Protein AF-A0A433PCW9-F1 (afdb_monomer_lite)

InterPro domains:
  IPR011032 GroES-like superfamily [SSF50129] (23-139)
  IPR013154 Alcohol dehydrogenase-like, N-terminal [PF08240] (49-128)

pLDDT: mean 74.05, std 20.03, range [22.52, 95.0]

Organism: NCBI:txid994334

Secondary structure (DSSP, 8-state):
----------S---------S-EEEEEEEEETTEEEEEEEEEPP---STT-EEEEEEEE---TTHHHHHTT-STT--TT-B----EEEEEEEESSSS-TT-EEEEPSEE--SSSHHHHTT-GGG-TTT---HHHHHHHSS-PPEEPPTTSS-EE--

Sequence (156 aa):
MFSSKQLVATSTPQHPATSATETMRAIEWQGKRDMRVNEHRPKPKLTQPTDVIIQMTSSTICGSDLHLYHDEIPGVLKGDILGHEGVGIIGENIKVLKPGDRVAVSAVIACGTCEYCKQGLYSCCDTTNPSREMEDMYGECPATALPASLAILTSL

Foldseek 3Di:
DPPAPDAADADDDDDDDDDDDDAAWFWWDADQQDIDIDHGHGQDDDDDLRDFAWEFPDFDDDPVVVCVNHVVDPDRDGGFGAGQWTKTATCDHRDDDDGGDIHTGHQFHAHCPDPCNVVVNRQQHQRAAPDPVVCVVPVGRTTHGDSCNRVRYHYD

Structure (mmCIF, N/CA/C/O backbone):
data_AF-A0A433PCW9-F1
#
_entry.id   AF-A0A433PCW9-F1
#
loop_
_atom_site.group_PDB
_atom_site.id
_atom_site.type_symbol
_atom_site.label_atom_id
_atom_site.label_alt_id
_atom_site.label_comp_id
_atom_site.label_asym_id
_atom_site.label_entity_id
_atom_site.label_seq_id
_atom_site.pdbx_PDB_ins_code
_atom_site.Cartn_x
_atom_site.Cartn_y
_atom_site.Cartn_z
_atom_site.occupancy
_atom_site.B_iso_or_equiv
_atom_site.auth_seq_id
_atom_site.auth_comp_id
_atom_site.auth_asym_id
_atom_site.auth_atom_id
_atom_site.pdbx_PDB_model_num
ATOM 1 N N . MET A 1 1 ? -23.737 -14.684 4.698 1.00 27.67 1 MET A N 1
ATOM 2 C CA . MET A 1 1 ? -23.623 -13.381 4.009 1.00 27.67 1 MET A CA 1
ATOM 3 C C . MET A 1 1 ? -22.394 -12.673 4.559 1.00 27.67 1 MET A C 1
ATOM 5 O O . MET A 1 1 ? -22.467 -12.096 5.635 1.00 27.67 1 MET A O 1
ATOM 9 N N . PHE A 1 2 ? -21.242 -12.810 3.897 1.00 22.52 2 PHE A N 1
ATOM 10 C CA . PHE A 1 2 ? -20.039 -12.058 4.259 1.00 22.52 2 PHE A CA 1
ATOM 11 C C . PHE A 1 2 ? -20.216 -10.636 3.723 1.00 22.52 2 PHE A C 1
ATOM 13 O O . PHE A 1 2 ? -20.213 -10.431 2.515 1.00 22.52 2 PHE A O 1
ATOM 20 N N . SER A 1 3 ? -20.468 -9.672 4.607 1.00 25.27 3 SER A N 1
ATOM 21 C CA . SER A 1 3 ? -20.495 -8.259 4.227 1.00 25.27 3 SER A CA 1
ATOM 22 C C . SER A 1 3 ? -19.049 -7.809 4.025 1.00 25.27 3 SER A C 1
ATOM 24 O O . SER A 1 3 ? -18.328 -7.564 4.991 1.00 25.27 3 SER A O 1
ATOM 26 N N . SER A 1 4 ? -18.600 -7.783 2.771 1.00 32.00 4 SER A N 1
ATOM 27 C CA . SER A 1 4 ? -17.293 -7.267 2.369 1.00 32.00 4 SER A CA 1
ATOM 28 C C . SER A 1 4 ? -17.271 -5.753 2.572 1.00 32.00 4 SER A C 1
ATOM 30 O O . SER A 1 4 ? -17.697 -4.986 1.712 1.00 32.00 4 SER A O 1
ATOM 32 N N . LYS A 1 5 ? -16.816 -5.310 3.745 1.00 35.31 5 LYS A N 1
ATOM 33 C CA . LYS A 1 5 ? -16.531 -3.898 4.004 1.00 35.31 5 LYS A CA 1
ATOM 34 C C . LYS A 1 5 ? -15.214 -3.542 3.316 1.00 35.31 5 LYS A C 1
ATOM 36 O O . LYS A 1 5 ? -14.144 -3.753 3.877 1.00 35.31 5 LYS A O 1
ATOM 41 N N . GLN A 1 6 ? -15.303 -3.081 2.074 1.00 41.69 6 GLN A N 1
ATOM 42 C CA . GLN A 1 6 ? -14.151 -2.676 1.275 1.00 41.69 6 GLN A CA 1
ATOM 43 C C . GLN A 1 6 ? -13.737 -1.252 1.658 1.00 41.69 6 GLN A C 1
ATOM 45 O O . GLN A 1 6 ? -14.588 -0.374 1.805 1.00 41.69 6 GLN A O 1
ATOM 50 N N . LEU A 1 7 ? -12.442 -1.046 1.894 1.00 44.38 7 LEU A N 1
ATOM 51 C CA . LEU A 1 7 ? -11.906 0.243 2.315 1.00 44.38 7 LEU A CA 1
ATOM 52 C C . LEU A 1 7 ? -11.454 1.087 1.131 1.00 44.38 7 LEU A C 1
ATOM 54 O O . LEU A 1 7 ? -11.034 0.584 0.094 1.00 44.38 7 LEU A O 1
ATOM 58 N N . VAL A 1 8 ? -11.555 2.388 1.361 1.00 36.50 8 VAL A N 1
ATOM 59 C CA . VAL A 1 8 ? -11.307 3.482 0.440 1.00 36.50 8 VAL A CA 1
ATOM 60 C C . VAL A 1 8 ? -10.074 4.231 0.930 1.00 36.50 8 VAL A C 1
ATOM 62 O O . VAL A 1 8 ? -10.068 4.664 2.082 1.00 36.50 8 VAL A O 1
ATOM 65 N N . ALA A 1 9 ? -9.069 4.434 0.079 1.00 36.75 9 ALA A N 1
ATOM 66 C CA . ALA A 1 9 ? -7.977 5.364 0.366 1.00 36.75 9 ALA A CA 1
ATOM 67 C C . ALA A 1 9 ? -8.095 6.587 -0.552 1.00 36.75 9 ALA A C 1
ATOM 69 O O . ALA A 1 9 ? -8.326 6.467 -1.754 1.00 36.75 9 ALA A O 1
ATOM 70 N N . THR A 1 10 ? -7.976 7.780 0.024 1.00 29.64 10 THR A N 1
ATOM 71 C CA . THR A 1 10 ? -8.034 9.049 -0.704 1.00 29.64 10 THR A CA 1
ATOM 72 C C . THR A 1 10 ? -6.737 9.806 -0.476 1.00 29.64 10 THR A C 1
ATOM 74 O O . THR A 1 10 ? -6.450 10.189 0.657 1.00 29.64 10 THR A O 1
ATOM 77 N N . SER A 1 11 ? -6.031 10.075 -1.577 1.00 33.59 11 SER A N 1
ATOM 78 C CA . SER A 1 11 ? -4.860 10.951 -1.749 1.00 33.59 11 SER A CA 1
ATOM 79 C C . SER A 1 11 ? -3.466 10.315 -1.635 1.00 33.59 11 SER A C 1
ATOM 81 O O . SER A 1 11 ? -3.201 9.428 -0.828 1.00 33.59 11 SER A O 1
ATOM 83 N N . THR A 1 12 ? -2.587 10.803 -2.513 1.00 38.50 12 THR A N 1
ATOM 84 C CA . THR A 1 12 ? -1.176 10.451 -2.698 1.00 38.50 12 THR A CA 1
ATOM 85 C C . THR A 1 12 ? -0.334 10.918 -1.505 1.00 38.50 12 THR A C 1
ATOM 87 O O . THR A 1 12 ? -0.335 12.120 -1.233 1.00 38.50 12 THR A O 1
ATOM 90 N N . PRO A 1 13 ? 0.441 10.059 -0.817 1.00 45.78 13 PRO A N 1
ATOM 91 C CA . PRO A 1 13 ? 1.335 10.527 0.231 1.00 45.78 13 PRO A CA 1
ATOM 92 C C . PRO A 1 13 ? 2.799 10.468 -0.198 1.00 45.78 13 PRO A C 1
ATOM 94 O O . PRO A 1 13 ? 3.367 9.413 -0.467 1.00 45.78 13 PRO A O 1
ATOM 97 N N . GLN A 1 14 ? 3.437 11.633 -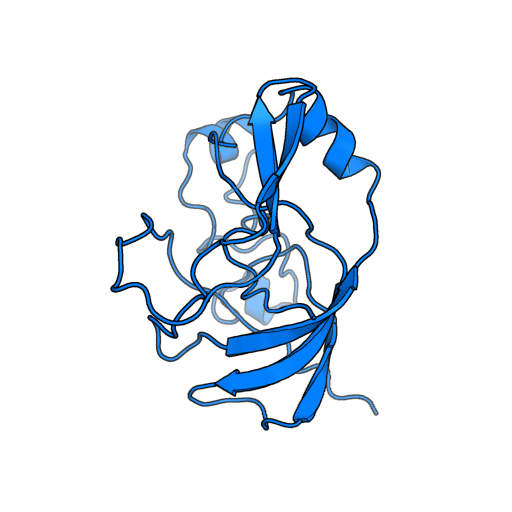0.152 1.00 35.75 14 GLN A N 1
ATOM 98 C CA . GLN A 1 14 ? 4.869 11.733 0.099 1.00 35.75 14 GLN A CA 1
ATOM 99 C C . GLN A 1 14 ? 5.136 11.218 1.518 1.00 35.75 14 GLN A C 1
ATOM 101 O O . GLN A 1 14 ? 4.517 11.700 2.463 1.00 35.75 14 GLN A O 1
ATOM 106 N N . HIS A 1 15 ? 6.037 10.244 1.669 1.00 40.53 15 HIS A N 1
ATOM 107 C CA . HIS A 1 15 ? 6.395 9.654 2.960 1.00 40.53 15 HIS A CA 1
ATOM 108 C C . HIS A 1 15 ? 7.015 10.700 3.908 1.00 40.53 15 HIS A C 1
ATOM 110 O O . HIS A 1 15 ? 8.163 11.100 3.692 1.00 40.53 15 HIS A O 1
ATOM 116 N N . PRO A 1 16 ? 6.335 11.126 4.991 1.00 37.56 16 PRO A N 1
ATOM 117 C CA . PRO A 1 16 ? 6.958 11.966 5.999 1.00 37.56 16 PRO A CA 1
ATOM 118 C C . PRO A 1 16 ? 7.832 11.078 6.889 1.00 37.56 16 PRO A C 1
ATOM 120 O O . PRO A 1 16 ? 7.355 10.125 7.514 1.00 37.56 16 PRO A O 1
ATOM 123 N N . ALA A 1 17 ? 9.125 11.390 6.969 1.00 39.44 17 ALA A N 1
ATOM 124 C CA . ALA A 1 17 ? 10.025 10.751 7.921 1.00 39.44 17 ALA A CA 1
ATOM 125 C C . ALA A 1 17 ? 9.500 10.985 9.349 1.00 39.44 17 ALA A C 1
ATOM 127 O O . ALA A 1 17 ? 9.413 12.126 9.802 1.00 39.44 17 ALA A O 1
ATOM 128 N N . THR A 1 18 ? 9.129 9.916 10.060 1.00 44.16 18 THR A N 1
ATOM 129 C CA . THR A 1 18 ? 8.612 10.013 11.435 1.00 44.16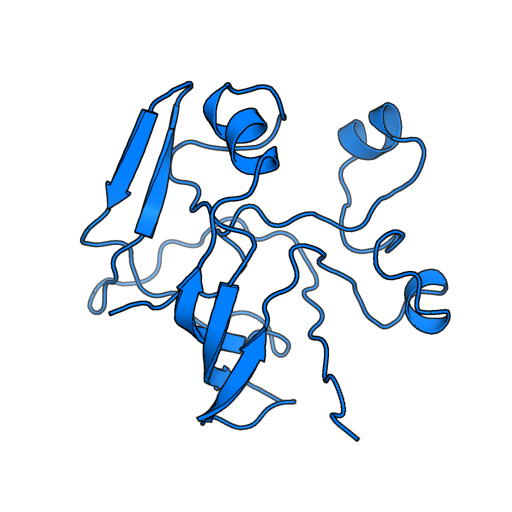 18 THR A CA 1
ATOM 130 C C . THR A 1 18 ? 9.424 9.129 12.389 1.00 44.16 18 THR A C 1
ATOM 132 O O . THR A 1 18 ? 9.873 8.050 12.017 1.00 44.16 18 THR A O 1
ATOM 135 N N . SER A 1 19 ? 9.623 9.624 13.616 1.00 43.91 19 SER A N 1
ATOM 136 C CA . SER A 1 19 ? 10.571 9.164 14.646 1.00 43.91 19 SER A CA 1
ATOM 137 C C . SER A 1 19 ? 10.595 7.650 14.933 1.00 43.91 19 SER A C 1
ATOM 139 O O . SER A 1 19 ? 9.551 7.012 15.082 1.00 43.91 19 SER A O 1
ATOM 141 N N . ALA A 1 20 ? 11.818 7.129 15.077 1.00 55.12 20 ALA A N 1
ATOM 142 C CA . ALA A 1 20 ? 12.222 5.728 14.976 1.00 55.12 20 ALA A CA 1
ATOM 143 C C . ALA A 1 20 ? 12.310 4.970 16.316 1.00 55.12 20 ALA A C 1
ATOM 145 O O . ALA A 1 20 ? 13.367 4.950 16.943 1.00 55.12 20 ALA A O 1
ATOM 146 N N . THR A 1 21 ? 11.246 4.278 16.728 1.00 62.25 21 THR A N 1
ATOM 147 C CA . THR A 1 21 ? 11.365 3.264 17.802 1.00 62.25 21 THR A CA 1
ATOM 148 C C . THR A 1 21 ? 10.728 1.916 17.481 1.00 62.25 21 THR A C 1
ATOM 150 O O . THR A 1 21 ? 11.133 0.925 18.077 1.00 62.25 21 THR A O 1
ATOM 153 N N . GLU A 1 22 ? 9.817 1.822 16.507 1.00 82.38 22 GLU A N 1
ATOM 154 C CA . GLU A 1 22 ? 9.255 0.537 16.075 1.00 82.38 22 GLU A CA 1
ATOM 155 C C . GLU A 1 22 ? 9.446 0.311 14.575 1.00 82.38 22 GLU A C 1
ATOM 157 O O . GLU A 1 22 ? 9.071 1.147 13.748 1.00 82.38 22 GLU A O 1
ATOM 162 N N . THR A 1 23 ? 10.037 -0.833 14.232 1.00 91.50 23 THR A N 1
ATOM 163 C CA . THR A 1 23 ? 10.322 -1.245 12.854 1.00 91.50 23 THR A CA 1
ATOM 164 C C . THR A 1 23 ? 9.609 -2.551 12.501 1.00 91.50 23 THR A C 1
ATOM 166 O O . THR A 1 23 ? 9.004 -3.199 13.359 1.00 91.50 23 THR A O 1
ATOM 169 N N . MET A 1 24 ? 9.635 -2.896 11.219 1.00 91.69 24 MET A N 1
ATOM 170 C CA . MET A 1 24 ? 9.090 -4.108 10.627 1.00 91.69 24 MET A CA 1
ATOM 171 C C . MET A 1 24 ? 9.924 -4.528 9.415 1.00 91.69 24 MET A C 1
ATOM 173 O O . MET A 1 24 ? 10.700 -3.736 8.873 1.00 91.69 24 MET A O 1
ATOM 177 N N . ARG A 1 25 ? 9.690 -5.752 8.943 1.00 90.50 25 ARG A N 1
ATOM 178 C CA . ARG A 1 25 ? 10.262 -6.248 7.691 1.00 90.50 25 ARG A CA 1
ATOM 179 C C . ARG A 1 25 ? 9.386 -5.868 6.503 1.00 90.50 25 ARG A C 1
ATOM 181 O O . ARG A 1 25 ? 8.162 -5.919 6.601 1.00 90.50 25 ARG A O 1
ATOM 188 N N . ALA A 1 26 ? 10.008 -5.520 5.382 1.00 91.00 26 ALA A N 1
ATOM 189 C CA . ALA A 1 26 ? 9.314 -5.208 4.133 1.00 91.00 26 ALA A CA 1
ATOM 190 C C . ALA A 1 26 ? 10.166 -5.585 2.914 1.00 91.00 26 ALA A C 1
ATOM 192 O O . ALA A 1 26 ? 11.385 -5.438 2.952 1.00 91.00 26 ALA A O 1
ATOM 193 N N . ILE A 1 27 ? 9.537 -6.044 1.828 1.00 92.88 27 ILE A N 1
ATOM 194 C CA . ILE A 1 27 ? 10.213 -6.219 0.534 1.00 92.88 27 ILE A CA 1
ATOM 195 C C . ILE A 1 27 ? 10.178 -4.884 -0.200 1.00 92.88 27 ILE A C 1
ATOM 197 O O . ILE A 1 27 ? 9.106 -4.382 -0.527 1.00 92.88 27 ILE A O 1
ATOM 201 N N . GLU A 1 28 ? 11.351 -4.331 -0.471 1.00 92.62 28 GLU A N 1
ATOM 202 C CA . GLU A 1 28 ? 11.514 -3.060 -1.160 1.00 92.62 28 GLU A CA 1
ATOM 203 C C . GLU A 1 28 ? 12.079 -3.254 -2.562 1.00 92.62 28 GLU A C 1
ATOM 205 O O . GLU A 1 28 ? 13.017 -4.031 -2.771 1.00 92.62 28 GLU A O 1
ATOM 210 N N . TRP A 1 29 ? 11.564 -2.475 -3.505 1.00 91.75 29 TRP A N 1
ATOM 211 C CA . TRP A 1 29 ? 12.160 -2.322 -4.821 1.00 91.75 29 TRP A CA 1
ATOM 212 C C . TRP A 1 29 ? 13.418 -1.452 -4.730 1.00 91.75 29 TRP A C 1
ATOM 214 O O . TRP A 1 29 ? 13.382 -0.334 -4.220 1.00 91.75 29 TRP A O 1
ATOM 224 N N . GLN A 1 30 ? 14.554 -1.953 -5.210 1.00 93.88 30 GLN A N 1
ATOM 225 C CA . GLN A 1 30 ? 15.848 -1.256 -5.172 1.00 93.88 30 GLN A CA 1
ATOM 226 C C . GLN A 1 30 ? 16.348 -0.837 -6.558 1.00 93.88 30 GLN A C 1
ATOM 228 O O . GLN A 1 30 ? 17.358 -0.136 -6.666 1.00 93.88 30 GLN A O 1
ATOM 233 N N . GLY A 1 31 ? 15.640 -1.251 -7.604 1.00 92.31 31 GLY A N 1
ATOM 234 C CA . GLY A 1 31 ? 15.987 -1.017 -8.993 1.00 92.31 31 GLY A CA 1
ATOM 235 C C . GLY A 1 31 ? 15.500 -2.159 -9.874 1.00 92.31 31 GLY A C 1
ATOM 236 O O . GLY A 1 31 ? 15.045 -3.199 -9.392 1.00 92.31 31 GLY A O 1
ATOM 237 N N . LYS A 1 32 ? 15.666 -1.991 -11.187 1.00 94.56 32 LYS A N 1
ATOM 238 C CA . LYS A 1 32 ? 15.425 -3.055 -12.159 1.00 94.56 32 LYS A CA 1
ATOM 239 C C . LYS A 1 32 ? 16.158 -4.330 -11.744 1.00 94.56 32 LYS A C 1
ATOM 241 O O . LYS A 1 32 ? 17.385 -4.361 -11.666 1.00 94.56 32 LYS A O 1
ATOM 246 N N . ARG A 1 33 ? 15.385 -5.393 -11.544 1.00 94.56 33 ARG A N 1
ATOM 247 C CA . ARG A 1 33 ? 15.820 -6.723 -11.110 1.00 94.56 33 ARG A CA 1
ATOM 248 C C . ARG A 1 33 ? 16.454 -6.797 -9.711 1.00 94.56 33 ARG A C 1
ATOM 250 O O . ARG A 1 33 ? 17.081 -7.807 -9.395 1.00 94.56 33 ARG A O 1
ATOM 257 N N . ASP A 1 34 ? 16.263 -5.787 -8.864 1.00 95.00 34 ASP A N 1
ATOM 258 C CA . ASP A 1 34 ? 16.774 -5.743 -7.488 1.00 95.00 34 ASP A CA 1
ATOM 259 C C . ASP A 1 34 ? 15.619 -5.499 -6.504 1.00 95.00 34 ASP A C 1
ATOM 261 O O . ASP A 1 34 ? 15.061 -4.406 -6.427 1.00 95.00 34 ASP A O 1
ATOM 265 N N . MET A 1 35 ? 15.251 -6.536 -5.752 1.00 92.31 35 MET A N 1
ATOM 266 C CA . MET A 1 35 ? 14.305 -6.459 -4.639 1.00 92.31 35 MET A CA 1
ATOM 267 C C . MET A 1 35 ? 14.987 -6.992 -3.387 1.00 92.31 35 MET A C 1
ATOM 269 O O . MET A 1 35 ? 15.648 -8.032 -3.435 1.00 92.31 35 MET A O 1
ATOM 273 N N . ARG A 1 36 ? 14.827 -6.302 -2.258 1.00 94.25 36 ARG A N 1
ATOM 274 C CA . ARG A 1 36 ? 15.501 -6.669 -1.006 1.00 94.25 36 ARG A CA 1
ATOM 275 C C . ARG A 1 36 ? 14.556 -6.594 0.170 1.00 94.25 36 ARG A C 1
ATOM 277 O O . ARG A 1 36 ? 13.689 -5.731 0.222 1.00 94.25 36 ARG A O 1
ATOM 284 N N . VAL A 1 37 ? 14.773 -7.470 1.143 1.00 94.25 37 VAL A N 1
ATOM 285 C CA . VAL A 1 37 ? 14.129 -7.343 2.448 1.00 94.25 37 VAL A CA 1
ATOM 286 C C . VAL A 1 37 ? 14.843 -6.237 3.222 1.00 94.25 37 VAL A C 1
ATOM 288 O O . VAL A 1 37 ? 16.044 -6.325 3.474 1.00 94.25 37 VAL A O 1
ATOM 291 N N . ASN A 1 38 ? 14.108 -5.192 3.591 1.00 92.62 38 ASN A N 1
ATOM 292 C CA . ASN A 1 38 ? 14.523 -4.245 4.612 1.00 92.62 38 ASN A CA 1
ATOM 293 C C . ASN A 1 38 ? 14.049 -4.769 5.967 1.00 92.62 38 ASN A C 1
ATOM 295 O O . ASN A 1 38 ? 12.849 -4.825 6.225 1.00 92.62 38 ASN A O 1
ATOM 299 N N . GLU A 1 39 ? 14.995 -5.144 6.825 1.00 93.00 39 GLU A N 1
ATOM 300 C CA . GLU A 1 39 ? 14.721 -5.698 8.156 1.00 93.00 39 GLU A CA 1
ATOM 301 C C . GLU A 1 39 ? 14.216 -4.649 9.167 1.00 93.00 39 GLU A C 1
ATOM 303 O O . GLU A 1 39 ? 13.716 -4.996 10.237 1.00 93.00 39 GLU A O 1
ATOM 308 N N . HIS A 1 40 ? 14.365 -3.357 8.855 1.00 92.62 40 HIS A N 1
ATOM 309 C CA . HIS A 1 40 ? 14.192 -2.253 9.802 1.00 92.62 40 HIS A CA 1
ATOM 310 C C . HIS A 1 40 ? 13.349 -1.101 9.236 1.00 92.62 40 HIS A C 1
ATOM 312 O O . HIS A 1 40 ? 13.559 0.066 9.582 1.00 92.62 40 HIS A O 1
ATOM 318 N N . ARG A 1 41 ? 12.371 -1.398 8.375 1.00 89.88 41 ARG A N 1
ATOM 319 C CA . ARG A 1 41 ? 11.451 -0.381 7.852 1.00 89.88 41 ARG A CA 1
ATOM 320 C C . ARG A 1 41 ? 10.620 0.195 9.007 1.00 89.88 41 ARG A C 1
ATOM 322 O O . ARG A 1 41 ? 10.079 -0.588 9.783 1.00 89.88 41 ARG A O 1
ATOM 329 N N . PRO A 1 42 ? 10.482 1.524 9.168 1.00 89.81 42 PRO A N 1
ATOM 330 C CA . PRO A 1 42 ? 9.618 2.079 10.205 1.00 89.81 42 PRO A CA 1
ATOM 331 C C . PRO A 1 42 ? 8.181 1.592 10.044 1.00 89.81 42 PRO A C 1
ATOM 333 O O . PRO A 1 42 ? 7.667 1.548 8.922 1.00 89.81 42 PRO A O 1
ATOM 336 N N . LYS A 1 43 ? 7.526 1.255 11.160 1.00 86.81 43 LYS A N 1
ATOM 337 C CA . LYS A 1 43 ? 6.102 0.933 11.112 1.00 86.81 43 LYS A CA 1
ATOM 338 C C . LYS A 1 43 ? 5.303 2.154 10.630 1.00 86.81 43 LYS A C 1
ATOM 340 O O . LYS A 1 43 ? 5.591 3.282 11.047 1.00 86.81 43 LYS A O 1
ATOM 345 N N . PRO A 1 44 ? 4.299 1.943 9.771 1.00 84.75 44 PRO A N 1
ATOM 346 C CA . PRO A 1 44 ? 3.408 3.003 9.327 1.00 84.75 44 PRO A CA 1
ATOM 347 C C . PRO A 1 44 ? 2.560 3.525 10.487 1.00 84.75 44 PRO A C 1
ATOM 349 O O . PRO A 1 44 ? 2.345 2.847 11.491 1.00 84.75 44 PRO A O 1
ATOM 352 N N . LYS A 1 45 ? 2.072 4.752 10.329 1.00 83.50 45 LYS A N 1
ATOM 353 C CA . LYS A 1 45 ? 1.164 5.409 11.268 1.00 83.50 45 LYS A CA 1
ATOM 354 C C . LYS A 1 45 ? -0.091 5.816 10.518 1.00 83.50 45 LYS A C 1
ATOM 356 O O . LYS A 1 45 ? -0.025 6.108 9.327 1.00 83.50 45 LYS A O 1
ATOM 361 N N . LEU A 1 46 ? -1.210 5.862 11.226 1.00 81.00 46 LEU A N 1
ATOM 362 C CA . LEU A 1 46 ? -2.450 6.404 10.685 1.00 81.00 46 LEU A CA 1
ATOM 363 C C . LEU A 1 46 ? -2.263 7.901 10.413 1.00 81.00 46 LEU A C 1
ATOM 365 O O . LEU A 1 46 ? -1.859 8.648 11.306 1.00 81.00 46 LEU A O 1
ATOM 369 N N . THR A 1 47 ? -2.538 8.331 9.184 1.00 82.00 47 THR A N 1
ATOM 370 C CA . THR A 1 47 ? -2.387 9.730 8.754 1.00 82.00 47 THR A CA 1
ATOM 371 C C . THR A 1 47 ? -3.723 10.377 8.421 1.00 82.00 47 THR A C 1
ATOM 373 O O . THR A 1 47 ? -3.919 11.560 8.696 1.00 82.00 47 THR A O 1
ATOM 376 N N . GLN A 1 48 ? -4.659 9.598 7.879 1.00 79.75 48 GLN A N 1
ATOM 377 C CA . GLN A 1 48 ? -6.001 10.023 7.516 1.00 79.75 48 GLN A CA 1
ATOM 378 C C . GLN A 1 48 ? -7.058 9.263 8.322 1.00 79.75 48 GLN A C 1
ATOM 380 O O . GLN A 1 48 ? -6.862 8.095 8.659 1.00 79.75 48 GLN A O 1
ATOM 385 N N . PRO A 1 49 ? -8.236 9.865 8.577 1.00 77.12 49 PRO A N 1
ATOM 386 C CA . PRO A 1 49 ? -9.350 9.203 9.268 1.00 77.12 49 PRO A CA 1
ATOM 387 C C . PRO A 1 49 ? -9.879 7.928 8.593 1.00 77.12 49 PRO A C 1
ATOM 389 O O . PRO A 1 49 ? -10.655 7.186 9.197 1.00 77.12 49 PRO A O 1
ATOM 392 N N . THR A 1 50 ? -9.518 7.706 7.331 1.00 77.50 50 THR A N 1
ATOM 393 C CA . THR A 1 50 ? -9.882 6.536 6.525 1.00 77.50 50 THR A CA 1
ATOM 394 C C . THR A 1 50 ? -8.836 5.425 6.566 1.00 77.50 50 THR A C 1
ATOM 396 O O . THR A 1 50 ? -9.110 4.332 6.076 1.00 77.50 50 THR A O 1
ATOM 399 N N . ASP A 1 51 ? -7.664 5.679 7.152 1.00 80.38 51 ASP A N 1
ATOM 400 C CA . ASP A 1 51 ? -6.570 4.715 7.196 1.00 80.38 51 ASP A CA 1
ATOM 401 C C . ASP A 1 51 ? -6.880 3.554 8.155 1.00 80.38 51 ASP A C 1
ATOM 403 O O . ASP A 1 51 ? -7.610 3.678 9.150 1.00 80.38 51 ASP A O 1
ATOM 407 N N . VAL A 1 52 ? -6.274 2.405 7.864 1.00 84.25 52 VAL A N 1
ATOM 408 C CA . VAL A 1 52 ? -6.284 1.213 8.714 1.00 84.25 52 VAL A CA 1
ATOM 409 C C . VAL A 1 52 ? -4.902 0.592 8.735 1.00 84.25 52 VAL A C 1
ATOM 411 O O . VAL A 1 52 ? -4.314 0.390 7.682 1.00 84.25 52 VAL A O 1
ATOM 414 N N . ILE A 1 53 ? -4.414 0.215 9.911 1.00 87.12 53 ILE A N 1
ATOM 415 C CA . ILE A 1 53 ? -3.227 -0.613 10.048 1.00 87.12 53 ILE A CA 1
ATOM 416 C C . ILE A 1 53 ? -3.606 -2.089 10.009 1.00 87.12 53 ILE A C 1
ATOM 418 O O . ILE A 1 53 ? -4.389 -2.552 10.844 1.00 87.12 53 ILE A O 1
ATOM 422 N N . ILE A 1 54 ? -3.035 -2.840 9.062 1.00 87.31 54 ILE A N 1
ATOM 423 C CA . ILE A 1 54 ? -3.280 -4.274 8.904 1.00 87.31 54 ILE A CA 1
ATOM 424 C C . ILE A 1 54 ? -2.015 -5.051 9.280 1.00 87.31 54 ILE A C 1
ATOM 426 O O . ILE A 1 54 ? -0.923 -4.836 8.756 1.00 87.31 54 ILE A O 1
ATOM 430 N N . GLN A 1 55 ? -2.172 -6.009 10.186 1.00 88.88 55 GLN A N 1
ATOM 431 C CA . GLN A 1 55 ? -1.180 -7.043 10.410 1.00 88.88 55 GLN A CA 1
ATOM 432 C C . GLN A 1 55 ? -1.329 -8.120 9.340 1.00 88.88 55 GLN A C 1
ATOM 434 O O . GLN A 1 55 ? -2.253 -8.936 9.373 1.00 88.88 55 GLN A O 1
ATOM 439 N N . MET A 1 56 ? -0.422 -8.120 8.374 1.00 87.50 56 MET A N 1
ATOM 440 C CA . MET A 1 56 ? -0.403 -9.101 7.303 1.00 87.50 56 MET A CA 1
ATOM 441 C C . MET A 1 56 ? -0.053 -10.477 7.852 1.00 87.50 56 MET A C 1
ATOM 443 O O . MET A 1 56 ? 0.936 -10.666 8.560 1.00 87.50 56 MET A O 1
ATOM 447 N N . THR A 1 57 ? -0.883 -11.448 7.491 1.00 88.31 57 THR A N 1
ATOM 448 C CA . THR A 1 57 ? -0.702 -12.859 7.859 1.00 88.31 57 THR A CA 1
ATOM 449 C C . THR A 1 57 ? -0.166 -13.673 6.691 1.00 88.31 57 THR A C 1
ATOM 451 O O . THR A 1 57 ? 0.550 -14.651 6.890 1.00 88.31 57 THR A O 1
ATOM 454 N N . SER A 1 58 ? -0.510 -13.286 5.462 1.00 87.50 58 SER A N 1
ATOM 455 C CA . SER A 1 58 ? -0.030 -13.919 4.236 1.00 87.50 58 SER A CA 1
ATOM 456 C C . SER A 1 58 ? -0.133 -12.944 3.067 1.00 87.50 58 SER A C 1
ATOM 458 O O . SER A 1 58 ? -1.032 -12.103 3.037 1.00 87.50 58 SER A O 1
ATOM 460 N N . SER A 1 59 ? 0.763 -13.101 2.098 1.00 88.94 59 SER A N 1
ATOM 461 C CA . SER A 1 59 ? 0.761 -12.394 0.816 1.00 88.94 59 SER A CA 1
ATOM 462 C C . SER A 1 59 ? 1.072 -13.397 -0.288 1.00 88.94 59 SER A C 1
ATOM 464 O O . SER A 1 59 ? 1.776 -14.381 -0.042 1.00 88.94 59 SER A O 1
ATOM 466 N N . THR A 1 60 ? 0.555 -13.158 -1.485 1.00 86.81 60 THR A N 1
ATOM 467 C CA . THR A 1 60 ? 0.913 -13.904 -2.697 1.00 86.81 60 THR A CA 1
ATOM 468 C C . THR A 1 60 ? 1.789 -13.052 -3.608 1.00 86.81 60 THR A C 1
ATOM 470 O O . THR A 1 60 ? 1.971 -11.859 -3.365 1.00 86.81 60 THR A O 1
ATOM 473 N N . ILE A 1 61 ? 2.387 -13.700 -4.609 1.00 88.00 61 ILE A N 1
ATOM 474 C CA . ILE A 1 61 ? 3.107 -13.044 -5.701 1.00 88.00 61 ILE A CA 1
ATOM 475 C C . ILE A 1 61 ? 2.211 -13.129 -6.929 1.00 88.00 61 ILE A C 1
ATOM 477 O O . ILE A 1 61 ? 1.776 -14.227 -7.292 1.00 88.00 61 ILE A O 1
ATOM 481 N N . CYS A 1 62 ? 1.982 -11.994 -7.576 1.00 87.25 62 CYS A N 1
ATOM 482 C CA . CYS A 1 62 ? 1.216 -11.916 -8.806 1.00 87.25 62 CYS A CA 1
ATOM 483 C C . CYS A 1 62 ? 2.147 -11.867 -10.022 1.00 87.25 62 CYS A C 1
ATOM 485 O O . CYS A 1 62 ? 3.289 -11.414 -9.948 1.00 87.25 62 CYS A O 1
ATOM 487 N N . GLY A 1 63 ? 1.645 -12.273 -11.190 1.00 86.88 63 GLY A N 1
ATOM 488 C CA . GLY A 1 63 ? 2.380 -12.098 -12.447 1.00 86.88 63 GLY A CA 1
ATOM 489 C C . GLY A 1 63 ? 2.701 -10.627 -12.741 1.00 86.88 63 GLY A C 1
ATOM 490 O O . GLY A 1 63 ? 3.751 -10.332 -13.304 1.00 86.88 63 GLY A O 1
ATOM 491 N N . SER A 1 64 ? 1.845 -9.702 -12.298 1.00 85.75 64 SER A N 1
ATOM 492 C CA . SER A 1 64 ? 2.038 -8.256 -12.455 1.00 85.75 64 SER A CA 1
ATOM 493 C C . SER A 1 64 ? 3.228 -7.706 -11.661 1.00 85.75 64 SER A C 1
ATOM 495 O O . SER A 1 64 ? 3.810 -6.704 -12.077 1.00 85.75 64 SER A O 1
ATOM 497 N N . ASP A 1 65 ? 3.664 -8.375 -10.587 1.00 87.62 65 ASP A N 1
ATOM 498 C CA . ASP A 1 65 ? 4.863 -7.972 -9.838 1.00 87.62 65 ASP A CA 1
ATOM 499 C C . ASP A 1 65 ? 6.126 -8.046 -10.716 1.00 87.62 65 ASP A C 1
ATOM 501 O O . ASP A 1 65 ? 7.086 -7.304 -10.495 1.00 87.62 65 ASP A O 1
ATOM 505 N N . LEU A 1 66 ? 6.126 -8.891 -11.760 1.00 91.56 66 LEU A N 1
ATOM 506 C CA . LEU A 1 66 ? 7.232 -8.981 -12.718 1.00 91.56 66 LEU A CA 1
ATOM 507 C C . LEU A 1 66 ? 7.386 -7.714 -13.562 1.00 91.56 66 LEU A C 1
ATOM 509 O O . LEU A 1 66 ? 8.511 -7.360 -13.912 1.00 91.56 66 LEU A O 1
ATOM 513 N N . HIS A 1 67 ? 6.295 -7.003 -13.852 1.00 88.69 67 HIS A N 1
ATOM 514 C CA . HIS A 1 67 ? 6.374 -5.728 -14.565 1.00 88.69 67 HIS A CA 1
ATOM 515 C C . HIS A 1 67 ? 7.086 -4.664 -13.716 1.00 88.69 67 HIS A C 1
ATOM 517 O O . HIS A 1 67 ? 7.899 -3.897 -14.231 1.00 88.69 67 HIS A O 1
ATOM 523 N N . LEU A 1 68 ? 6.872 -4.677 -12.395 1.00 87.12 68 LEU A N 1
ATOM 524 C CA . LEU A 1 68 ? 7.603 -3.824 -11.449 1.00 87.12 68 LEU A CA 1
ATOM 525 C C . LEU A 1 68 ? 9.065 -4.282 -11.322 1.00 87.12 68 LEU A C 1
ATOM 527 O O . LEU A 1 68 ? 9.988 -3.469 -11.350 1.00 87.12 68 LEU A O 1
ATOM 531 N N . TYR A 1 69 ? 9.304 -5.596 -11.251 1.00 90.12 69 TYR A N 1
ATOM 532 C CA . TYR A 1 69 ? 10.653 -6.173 -11.206 1.00 90.12 69 TYR A CA 1
ATOM 533 C C . TYR A 1 69 ? 11.510 -5.764 -12.412 1.00 90.12 69 TYR A C 1
ATOM 535 O O . TYR A 1 69 ? 12.708 -5.514 -12.274 1.00 90.12 69 TYR A O 1
ATOM 543 N N . HIS A 1 70 ? 10.914 -5.698 -13.602 1.00 92.56 70 HIS A N 1
ATOM 544 C CA . HIS A 1 70 ? 11.610 -5.371 -14.845 1.00 92.56 70 HIS A CA 1
ATOM 545 C C . HIS A 1 70 ? 11.663 -3.883 -15.187 1.00 92.56 70 HIS A C 1
ATOM 547 O O . HIS A 1 70 ? 12.330 -3.547 -16.175 1.00 92.56 70 HIS A O 1
ATOM 553 N N . ASP A 1 71 ? 11.068 -3.025 -14.351 1.00 87.75 71 ASP A N 1
ATOM 554 C CA . ASP A 1 71 ? 10.969 -1.579 -14.579 1.00 87.75 71 ASP A CA 1
ATOM 555 C C . ASP A 1 71 ? 10.185 -1.260 -15.869 1.00 87.75 71 ASP A C 1
ATOM 557 O O . ASP A 1 71 ? 10.611 -0.479 -16.715 1.00 87.75 71 ASP A O 1
ATOM 561 N N . GLU A 1 72 ? 9.067 -1.967 -16.066 1.00 85.62 72 GLU A N 1
ATOM 562 C CA . GLU A 1 72 ? 8.183 -1.836 -17.236 1.00 85.62 72 GLU A CA 1
ATOM 563 C C . GLU A 1 72 ? 6.981 -0.919 -16.965 1.00 85.62 72 GLU A C 1
ATOM 565 O O . GLU A 1 72 ? 6.349 -0.444 -17.908 1.00 85.62 72 GLU A O 1
ATOM 570 N N . ILE A 1 73 ? 6.667 -0.664 -15.690 1.00 75.81 73 ILE A N 1
ATOM 571 C CA . ILE A 1 73 ? 5.602 0.250 -15.265 1.00 75.81 73 ILE A CA 1
ATOM 572 C C . ILE A 1 73 ? 6.255 1.484 -14.630 1.00 75.81 73 ILE A C 1
ATOM 574 O O . ILE A 1 73 ? 6.991 1.337 -13.650 1.00 75.81 73 ILE A O 1
ATOM 578 N N . PRO A 1 74 ? 5.993 2.696 -15.150 1.00 73.25 74 PRO A N 1
ATOM 579 C CA . PRO A 1 74 ? 6.546 3.918 -14.584 1.00 73.25 74 PRO A CA 1
ATOM 580 C C . PRO A 1 74 ? 5.969 4.201 -13.189 1.00 73.25 74 PRO A C 1
ATOM 582 O O . PRO A 1 74 ? 4.825 3.866 -12.892 1.00 73.25 74 PRO A O 1
ATOM 585 N N . GLY A 1 75 ? 6.754 4.871 -12.343 1.00 73.75 75 GLY A N 1
ATOM 586 C CA . GLY A 1 75 ? 6.284 5.412 -11.062 1.00 73.75 75 GLY A CA 1
ATOM 587 C C . GLY A 1 75 ? 6.722 4.651 -9.809 1.00 73.75 75 GLY A C 1
ATOM 588 O O . GLY A 1 75 ? 6.499 5.162 -8.716 1.00 73.75 75 GLY A O 1
ATOM 589 N N . VAL A 1 76 ? 7.386 3.497 -9.937 1.00 80.00 76 VAL A N 1
ATOM 590 C CA . VAL A 1 76 ? 8.037 2.834 -8.792 1.00 80.00 76 VAL A CA 1
ATOM 591 C C . VAL A 1 76 ? 9.349 3.539 -8.468 1.00 80.00 76 VAL A C 1
ATOM 593 O O . VAL A 1 76 ? 10.194 3.757 -9.337 1.00 80.00 76 VAL A O 1
ATOM 596 N N . LEU A 1 77 ? 9.536 3.885 -7.200 1.00 85.94 77 LEU A N 1
ATOM 597 C CA . LEU A 1 77 ? 10.736 4.526 -6.692 1.00 85.94 77 LEU A CA 1
ATOM 598 C C . LEU A 1 77 ? 11.561 3.557 -5.848 1.00 85.94 77 LEU A C 1
ATOM 600 O O . LEU A 1 77 ? 11.068 2.610 -5.233 1.00 85.94 77 LEU A O 1
ATOM 604 N N . LYS A 1 78 ? 12.867 3.823 -5.784 1.00 89.56 78 LYS A N 1
ATOM 605 C CA . LYS A 1 78 ? 13.767 3.087 -4.899 1.00 89.56 78 LYS A CA 1
ATOM 606 C C . LYS A 1 78 ? 13.290 3.201 -3.448 1.00 89.56 78 LYS A C 1
ATOM 608 O O . LYS A 1 78 ? 13.174 4.303 -2.919 1.00 89.56 78 LYS A O 1
ATOM 613 N N . GLY A 1 79 ? 13.108 2.055 -2.799 1.00 88.44 79 GLY A N 1
ATOM 614 C CA . GLY A 1 79 ? 12.589 1.945 -1.440 1.00 88.44 79 GLY A CA 1
ATOM 615 C C . GLY A 1 79 ? 11.070 1.778 -1.368 1.00 88.44 79 GLY A C 1
ATOM 616 O O . GLY A 1 79 ? 10.545 1.654 -0.261 1.00 88.44 79 GLY A O 1
ATOM 617 N N . ASP A 1 80 ? 10.348 1.744 -2.489 1.00 89.06 80 ASP A N 1
ATOM 618 C CA . ASP A 1 80 ? 8.921 1.428 -2.466 1.00 89.06 80 ASP A CA 1
ATOM 619 C C . ASP A 1 80 ? 8.695 -0.014 -2.028 1.00 89.06 80 ASP A C 1
ATOM 621 O O . ASP A 1 80 ? 9.407 -0.932 -2.441 1.00 89.06 80 ASP A O 1
ATOM 625 N N . ILE A 1 81 ? 7.696 -0.209 -1.169 1.00 88.50 81 ILE A N 1
ATOM 626 C CA . ILE A 1 81 ? 7.304 -1.539 -0.711 1.00 88.50 81 ILE A CA 1
ATOM 627 C C . ILE A 1 81 ? 6.411 -2.173 -1.779 1.00 88.50 81 ILE A C 1
ATOM 629 O O . ILE A 1 81 ? 5.558 -1.494 -2.350 1.00 88.50 81 ILE A O 1
ATOM 633 N N . LEU A 1 82 ? 6.591 -3.468 -2.040 1.00 85.94 82 LEU A N 1
ATOM 634 C CA . LEU A 1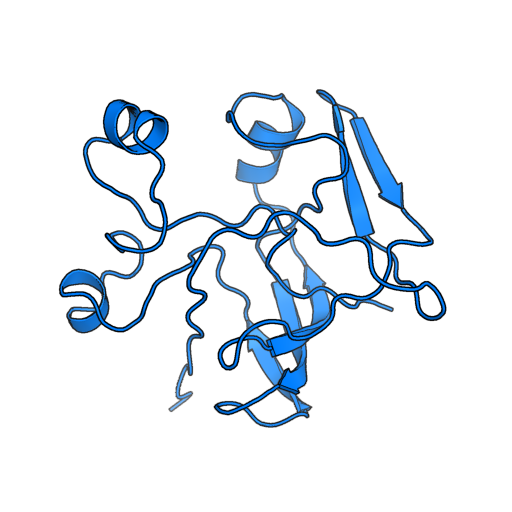 82 ? 5.822 -4.226 -3.034 1.00 85.94 82 LEU A CA 1
ATOM 635 C C . LEU A 1 82 ? 4.872 -5.254 -2.398 1.00 85.94 82 LEU A C 1
ATOM 637 O O . LEU A 1 82 ? 5.016 -5.596 -1.225 1.00 85.94 82 LEU A O 1
ATOM 641 N N . GLY A 1 83 ? 3.897 -5.727 -3.187 1.00 83.44 83 GLY A N 1
ATOM 642 C CA . GLY A 1 83 ? 2.847 -6.663 -2.764 1.00 83.44 83 GLY A CA 1
ATOM 643 C C . GLY A 1 83 ? 1.439 -6.054 -2.736 1.00 83.44 83 GLY A C 1
ATOM 644 O O . GLY A 1 83 ? 1.099 -5.252 -1.871 1.00 83.44 83 GLY A O 1
ATOM 645 N N . HIS A 1 84 ? 0.583 -6.476 -3.663 1.00 84.06 84 HIS A N 1
ATOM 646 C CA . HIS A 1 84 ? -0.791 -5.971 -3.795 1.00 84.06 84 HIS A CA 1
ATOM 647 C C . HIS A 1 84 ? -1.861 -7.056 -3.574 1.00 84.06 84 HIS A C 1
ATOM 649 O O . HIS A 1 84 ? -3.051 -6.811 -3.774 1.00 84.06 84 HIS A O 1
ATOM 655 N N . GLU A 1 85 ? -1.447 -8.246 -3.129 1.00 82.81 85 GLU A N 1
ATOM 656 C CA . GLU A 1 85 ? -2.317 -9.394 -2.878 1.00 82.81 85 GLU A CA 1
ATOM 657 C C . GLU A 1 85 ? -2.024 -10.004 -1.507 1.00 82.81 85 GLU A C 1
ATOM 659 O O . GLU A 1 85 ? -0.995 -10.649 -1.300 1.00 82.81 85 GLU A O 1
ATOM 664 N N . GLY A 1 86 ? -2.936 -9.849 -0.549 1.00 87.75 86 GLY A N 1
ATOM 665 C CA . GLY A 1 86 ? -2.715 -10.430 0.767 1.00 87.75 86 GLY A CA 1
ATOM 666 C C . GLY A 1 86 ? -3.922 -10.429 1.682 1.00 87.75 86 GLY A C 1
ATOM 667 O O . GLY A 1 86 ? -4.958 -9.820 1.415 1.00 87.75 86 GLY A O 1
ATOM 668 N N . VAL A 1 87 ? -3.765 -11.137 2.796 1.00 88.81 87 VAL A N 1
ATOM 669 C CA . VAL A 1 87 ? -4.754 -11.225 3.869 1.00 88.81 87 VAL A CA 1
ATOM 670 C C . VAL A 1 87 ? -4.116 -10.884 5.204 1.00 88.81 87 VAL A C 1
ATOM 672 O O . VAL A 1 87 ? -2.972 -11.248 5.501 1.00 88.81 87 VAL A O 1
ATOM 675 N N . GLY A 1 88 ? -4.885 -10.222 6.053 1.00 89.12 88 GLY A N 1
ATOM 676 C CA . GLY A 1 88 ? -4.399 -9.765 7.341 1.00 89.12 88 GLY A CA 1
ATOM 677 C C . GLY A 1 88 ? -5.492 -9.607 8.376 1.00 89.12 88 GLY A C 1
ATOM 678 O O . GLY A 1 88 ? -6.658 -9.934 8.148 1.00 89.12 88 GLY A O 1
ATOM 679 N N . ILE A 1 89 ? -5.070 -9.127 9.534 1.00 88.00 89 ILE A N 1
ATOM 680 C CA . ILE A 1 89 ? -5.904 -8.845 10.692 1.00 88.00 89 ILE A CA 1
ATOM 681 C C . ILE A 1 89 ? -5.780 -7.361 10.988 1.00 88.00 89 ILE A C 1
ATOM 683 O O . ILE A 1 89 ? -4.687 -6.806 10.960 1.00 88.00 89 ILE A O 1
ATOM 687 N N . ILE A 1 90 ? -6.889 -6.701 11.278 1.00 86.00 90 ILE A N 1
ATOM 688 C CA . ILE A 1 90 ? -6.863 -5.280 11.615 1.00 86.00 90 ILE A CA 1
ATOM 689 C C . ILE A 1 90 ? -6.192 -5.092 12.970 1.00 86.00 90 ILE A C 1
ATOM 691 O O . ILE A 1 90 ? -6.660 -5.637 13.970 1.00 86.00 90 ILE A O 1
ATOM 695 N N . GLY A 1 91 ? -5.115 -4.311 12.989 1.00 82.69 91 GLY A N 1
ATOM 696 C CA . GLY A 1 91 ? -4.420 -3.921 14.210 1.00 82.69 91 GLY A CA 1
ATOM 697 C C . GLY A 1 91 ? -5.013 -2.646 14.799 1.00 82.69 91 GLY A C 1
ATOM 698 O O . GLY A 1 91 ? -5.496 -2.645 15.927 1.00 82.69 91 GLY A O 1
ATOM 699 N N . GLU A 1 92 ? -5.028 -1.572 14.009 1.00 77.62 92 GLU A N 1
ATOM 700 C CA . GLU A 1 92 ? -5.454 -0.238 14.444 1.00 77.62 92 GLU A CA 1
ATOM 701 C C . GLU A 1 92 ? -6.262 0.443 13.339 1.00 77.62 92 GLU A C 1
ATOM 703 O O . GLU A 1 92 ? -5.947 0.294 12.163 1.00 77.62 92 GLU A O 1
ATOM 708 N N . ASN A 1 93 ? -7.315 1.186 13.667 1.00 73.75 93 ASN A N 1
ATOM 709 C CA . ASN A 1 93 ? -8.047 1.980 12.684 1.00 73.75 93 ASN A CA 1
ATOM 710 C C . ASN A 1 93 ? -8.829 3.119 13.338 1.00 73.75 93 ASN A C 1
ATOM 712 O O . ASN A 1 93 ? -8.969 3.168 14.558 1.00 73.75 93 ASN A O 1
ATOM 716 N N . ILE A 1 94 ? -9.371 4.018 12.510 1.00 63.12 94 ILE A N 1
ATOM 717 C CA . ILE A 1 94 ? -10.055 5.210 13.022 1.00 63.12 94 ILE A CA 1
ATOM 718 C C . ILE A 1 94 ? -11.581 5.060 13.062 1.00 63.12 94 ILE A C 1
ATOM 720 O O . ILE A 1 94 ? -12.167 5.476 14.061 1.00 63.12 94 ILE A O 1
ATOM 724 N N . LYS A 1 95 ? -12.268 4.488 12.049 1.00 61.16 95 LYS A N 1
ATOM 725 C CA . LYS A 1 95 ? -13.751 4.594 12.034 1.00 61.16 95 LYS A CA 1
ATOM 726 C C . LYS A 1 95 ? -14.648 3.482 11.464 1.00 61.16 95 LYS A C 1
ATOM 728 O O . LYS A 1 95 ? -15.859 3.642 11.592 1.00 61.16 95 LYS A O 1
ATOM 733 N N . VAL A 1 96 ? -14.179 2.379 10.867 1.00 65.12 96 VAL A N 1
ATOM 734 C CA . VAL A 1 96 ? -15.119 1.524 10.076 1.00 65.12 96 VAL A CA 1
ATOM 735 C C . VAL A 1 96 ? -15.035 0.011 10.316 1.00 65.12 96 VAL A C 1
ATOM 737 O O . VAL A 1 96 ? -16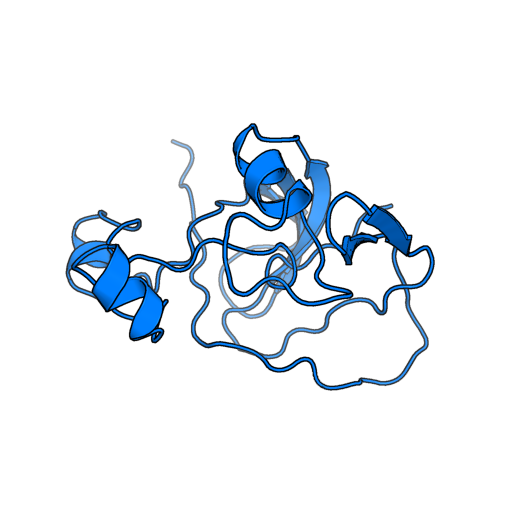.032 -0.706 10.146 1.00 65.12 96 VAL A O 1
ATOM 740 N N . LEU A 1 97 ? -13.891 -0.488 10.766 1.00 74.38 97 LEU A N 1
ATOM 741 C CA . LEU A 1 97 ? -13.664 -1.915 11.009 1.00 74.38 97 LEU A CA 1
ATOM 742 C C . LEU A 1 97 ? -13.316 -2.163 12.481 1.00 74.38 97 LEU A C 1
ATOM 744 O O . LEU A 1 97 ? -13.078 -1.209 13.217 1.00 74.38 97 LEU A O 1
ATOM 748 N N . LYS A 1 98 ? -13.323 -3.406 12.950 1.00 79.12 98 LYS A N 1
ATOM 749 C CA . LYS A 1 98 ? -12.937 -3.692 14.334 1.00 79.12 98 LYS A CA 1
ATOM 750 C C . LYS A 1 98 ? -11.519 -4.255 14.350 1.00 79.12 98 LYS A C 1
ATOM 752 O O . LYS A 1 98 ? -11.230 -5.136 13.540 1.00 79.12 98 LYS A O 1
ATOM 757 N N . PRO A 1 99 ? -10.642 -3.797 15.260 1.00 84.81 99 PRO A N 1
ATOM 758 C CA . PRO A 1 99 ? -9.421 -4.531 15.560 1.00 84.81 99 PRO A CA 1
ATOM 759 C C . PRO A 1 99 ? -9.730 -6.018 15.777 1.00 84.81 99 PRO A C 1
ATOM 761 O O . PRO A 1 99 ? -10.698 -6.361 16.460 1.00 84.81 99 PRO A O 1
ATOM 764 N N . GLY A 1 100 ? -8.945 -6.889 15.147 1.00 84.88 100 GLY A N 1
ATOM 765 C CA . GLY A 1 100 ? -9.165 -8.337 15.130 1.00 84.88 100 GLY A CA 1
ATOM 766 C C . GLY A 1 100 ? -9.972 -8.874 13.939 1.00 84.88 100 GLY A C 1
ATOM 767 O O . GLY A 1 100 ? -9.943 -10.083 13.706 1.00 84.88 100 GLY A O 1
ATOM 768 N N . ASP A 1 101 ? -10.643 -8.028 13.150 1.00 87.06 101 ASP A N 1
ATOM 769 C CA . ASP A 1 101 ? -11.324 -8.486 11.933 1.00 87.06 101 ASP A CA 1
ATOM 770 C C . ASP A 1 101 ? -10.299 -8.986 10.901 1.00 87.06 101 ASP A C 1
ATOM 772 O O . ASP A 1 101 ? -9.251 -8.370 10.688 1.00 87.06 101 ASP A O 1
ATOM 776 N N . ARG A 1 102 ? -10.621 -10.096 10.225 1.00 89.50 102 ARG A N 1
ATOM 777 C CA . ARG A 1 102 ? -9.810 -10.634 9.126 1.00 89.50 102 ARG A CA 1
ATOM 778 C C . ARG A 1 102 ? -10.243 -10.015 7.802 1.00 89.50 102 ARG A C 1
ATOM 780 O O . ARG A 1 102 ? -11.424 -10.043 7.462 1.00 89.50 102 ARG A O 1
ATOM 787 N N . VAL A 1 103 ? -9.279 -9.502 7.047 1.00 86.44 103 VAL A N 1
ATOM 788 C CA . VAL A 1 103 ? -9.510 -8.758 5.804 1.00 86.44 103 VAL A CA 1
ATOM 789 C C . VAL A 1 103 ? -8.654 -9.293 4.662 1.00 86.44 103 VAL A C 1
ATOM 791 O O . VAL A 1 103 ? -7.548 -9.790 4.879 1.00 86.44 103 VAL A O 1
ATOM 794 N N . ALA A 1 104 ? -9.180 -9.181 3.443 1.00 88.19 104 ALA A N 1
ATOM 795 C CA . ALA A 1 104 ? -8.424 -9.339 2.207 1.00 88.19 104 ALA A CA 1
ATOM 796 C C . ALA A 1 104 ? -8.129 -7.950 1.634 1.00 88.19 104 ALA A C 1
ATOM 798 O O . ALA A 1 104 ? -9.013 -7.092 1.603 1.00 88.19 104 ALA A O 1
ATOM 799 N N . VAL A 1 105 ? -6.887 -7.731 1.213 1.00 83.12 105 VAL A N 1
ATOM 800 C CA . VAL A 1 105 ? -6.429 -6.469 0.631 1.00 83.12 105 VAL A CA 1
ATOM 801 C C . VAL A 1 105 ? -6.681 -6.509 -0.872 1.00 83.12 105 VAL A C 1
ATOM 803 O O . VAL A 1 105 ? -6.315 -7.473 -1.540 1.00 83.12 105 VAL A O 1
ATOM 806 N N . SER A 1 106 ? -7.330 -5.469 -1.392 1.00 80.12 106 SER A N 1
ATOM 807 C CA . SER A 1 106 ? -7.507 -5.271 -2.829 1.00 80.12 106 SER A CA 1
ATOM 808 C C . SER A 1 106 ? -6.377 -4.400 -3.365 1.00 80.12 106 SER A C 1
ATOM 810 O O . SER A 1 106 ? -6.037 -3.399 -2.739 1.00 80.12 106 SER A O 1
ATOM 812 N N . ALA A 1 107 ? -5.855 -4.739 -4.543 1.00 76.06 107 ALA A N 1
ATOM 813 C CA . ALA A 1 107 ? -4.900 -3.906 -5.271 1.00 76.06 107 ALA A CA 1
ATOM 814 C C . ALA A 1 107 ? -5.493 -2.558 -5.725 1.00 76.06 107 ALA A C 1
ATOM 816 O O . ALA A 1 107 ? -4.742 -1.640 -6.041 1.00 76.06 107 ALA A O 1
ATOM 817 N N . VAL A 1 108 ? -6.826 -2.447 -5.771 1.00 79.81 108 VAL A N 1
ATOM 818 C CA . VAL A 1 108 ? -7.565 -1.287 -6.279 1.00 79.81 108 VAL A CA 1
ATOM 819 C C . VAL A 1 108 ? -7.882 -0.321 -5.143 1.00 79.81 108 VAL A C 1
ATOM 821 O O . VAL A 1 108 ? -8.646 -0.652 -4.232 1.00 79.81 108 VAL A O 1
ATOM 824 N N . ILE A 1 109 ? -7.361 0.901 -5.236 1.00 79.69 109 ILE A N 1
ATOM 825 C CA . ILE A 1 109 ? -7.769 2.013 -4.379 1.00 79.69 109 ILE A CA 1
ATOM 826 C C . ILE A 1 109 ? -8.934 2.742 -5.045 1.00 79.69 109 ILE A C 1
ATOM 828 O O . ILE A 1 109 ? -8.764 3.342 -6.100 1.00 79.69 109 ILE A O 1
ATOM 832 N N . ALA A 1 110 ? -10.103 2.731 -4.408 1.00 84.00 110 ALA A N 1
ATOM 833 C CA . ALA A 1 110 ? -11.300 3.427 -4.879 1.00 84.00 110 ALA A CA 1
ATOM 834 C C . ALA A 1 110 ? -11.829 4.390 -3.806 1.00 84.00 110 ALA A C 1
ATOM 836 O O . ALA A 1 110 ? -11.595 4.158 -2.626 1.00 84.00 110 ALA A O 1
ATOM 837 N N . CYS A 1 111 ? -12.559 5.451 -4.174 1.00 83.06 111 CYS A N 1
ATOM 838 C CA . CYS A 1 111 ? -13.068 6.444 -3.213 1.00 83.06 111 CYS A CA 1
ATOM 839 C C . CYS A 1 111 ? -14.413 6.100 -2.570 1.00 83.06 111 CYS A C 1
ATOM 841 O O . CYS A 1 111 ? -14.876 6.814 -1.681 1.00 83.06 111 CYS A O 1
ATOM 843 N N . GLY A 1 112 ? -15.110 5.084 -3.078 1.00 86.12 112 GLY A N 1
ATOM 844 C CA . GLY A 1 112 ? -16.428 4.679 -2.586 1.00 86.12 112 GLY A CA 1
ATOM 845 C C . GLY A 1 112 ? -17.553 5.705 -2.792 1.00 86.12 112 GLY A C 1
ATOM 846 O O . GLY A 1 112 ? -18.689 5.418 -2.427 1.00 86.12 112 GLY A O 1
ATOM 847 N N . THR A 1 113 ? -17.275 6.886 -3.358 1.00 88.38 113 THR A N 1
ATOM 848 C CA . THR A 1 113 ? -18.218 8.020 -3.392 1.00 88.38 113 THR A CA 1
ATOM 849 C C . THR A 1 113 ? -18.461 8.612 -4.784 1.00 88.38 113 THR A C 1
ATOM 851 O O . THR A 1 113 ? -19.491 9.268 -4.972 1.00 88.38 113 THR A O 1
ATOM 854 N N . CYS A 1 114 ? -17.584 8.372 -5.768 1.00 87.19 114 CYS A N 1
ATOM 855 C CA . CYS A 1 114 ? -17.805 8.780 -7.161 1.00 87.19 114 CYS A CA 1
ATOM 856 C C . CYS A 1 114 ? -18.897 7.936 -7.837 1.00 87.19 114 CYS A C 1
ATOM 858 O O . CYS A 1 114 ? -19.356 6.935 -7.283 1.00 87.19 114 CYS A O 1
ATOM 860 N N . GLU A 1 115 ? -19.319 8.341 -9.035 1.00 91.25 115 GLU A N 1
ATOM 861 C CA . GLU A 1 115 ? -20.396 7.670 -9.770 1.00 91.25 115 GLU A CA 1
ATOM 862 C C . GLU A 1 115 ? -20.053 6.206 -10.083 1.00 91.25 115 GLU A C 1
ATOM 864 O O . GLU A 1 115 ? -20.827 5.309 -9.751 1.00 91.25 115 GLU A O 1
ATOM 869 N N . TYR A 1 116 ? -18.837 5.936 -10.567 1.00 89.56 116 TYR A N 1
ATOM 870 C CA . TYR A 1 116 ? -18.353 4.570 -10.782 1.00 89.56 116 TYR A CA 1
ATOM 871 C C . TYR A 1 116 ? -18.344 3.737 -9.496 1.00 89.56 116 TYR A C 1
ATOM 873 O O . TYR A 1 116 ? -18.824 2.604 -9.477 1.00 89.56 116 TYR A O 1
ATOM 881 N N . CYS A 1 117 ? -17.889 4.307 -8.377 1.00 88.12 117 CYS A N 1
ATOM 882 C CA . CYS A 1 117 ? -17.901 3.615 -7.088 1.00 88.12 117 CYS A CA 1
ATOM 883 C C . CYS A 1 117 ? -19.320 3.296 -6.596 1.00 88.12 117 CYS A C 1
ATOM 885 O O . CYS A 1 117 ? -19.545 2.217 -6.047 1.00 88.12 117 CYS A O 1
ATOM 887 N N . LYS A 1 118 ? -20.283 4.204 -6.792 1.00 92.00 118 LYS A N 1
ATOM 888 C CA . LYS A 1 118 ? -21.695 3.976 -6.438 1.00 92.00 118 LYS A CA 1
ATOM 889 C C . LYS A 1 118 ? -22.328 2.866 -7.276 1.00 92.00 118 LYS A C 1
ATOM 891 O O . LYS A 1 118 ? -23.187 2.150 -6.771 1.00 92.00 118 LYS A O 1
ATOM 896 N N . GLN A 1 119 ? -21.871 2.698 -8.516 1.00 93.12 119 GLN A N 1
ATOM 897 C CA . GLN A 1 119 ? -22.271 1.608 -9.409 1.00 93.12 119 GLN A CA 1
ATOM 898 C C . GLN A 1 119 ? -21.521 0.289 -9.140 1.00 93.12 119 GLN A C 1
ATOM 900 O O . GLN A 1 119 ? -21.821 -0.723 -9.768 1.00 93.12 119 GLN A O 1
ATOM 905 N N . GLY A 1 120 ? -20.556 0.270 -8.211 1.00 89.25 120 GLY A N 1
ATOM 906 C CA . GLY A 1 120 ? -19.718 -0.902 -7.924 1.00 89.25 120 GLY A CA 1
ATOM 907 C C . GLY A 1 120 ? -18.564 -1.114 -8.914 1.00 89.25 120 GLY A C 1
ATOM 908 O O . GLY A 1 120 ? -17.889 -2.140 -8.862 1.00 89.25 120 GLY A O 1
ATOM 909 N N . LEU A 1 121 ? -18.304 -0.147 -9.794 1.00 88.56 121 LEU A N 1
ATOM 910 C CA . LEU A 1 121 ? -17.234 -0.154 -10.794 1.00 88.56 121 LEU A CA 1
ATOM 911 C C . LEU A 1 121 ? -15.935 0.422 -10.207 1.00 88.56 121 LEU A C 1
ATOM 913 O O . LEU A 1 121 ? -15.400 1.423 -10.674 1.00 88.56 121 LEU A O 1
ATOM 917 N N . TYR A 1 122 ? -15.426 -0.192 -9.138 1.00 85.12 122 TYR A N 1
ATOM 918 C CA . TYR A 1 122 ? -14.315 0.362 -8.350 1.00 85.12 122 TYR A CA 1
ATOM 919 C C . TYR A 1 122 ? -12.995 0.511 -9.113 1.00 85.12 122 TYR A C 1
ATOM 921 O O . TYR A 1 122 ? -12.210 1.388 -8.771 1.00 85.12 122 TYR A O 1
ATOM 929 N N . SER A 1 123 ? -12.747 -0.309 -10.137 1.00 83.06 123 SER A N 1
ATOM 930 C CA . SER A 1 123 ? -11.568 -0.196 -11.008 1.00 83.06 123 SER A CA 1
ATOM 931 C C . SER A 1 123 ? -11.570 1.074 -11.864 1.00 83.06 123 SER A C 1
ATOM 933 O O . SER A 1 123 ? -10.512 1.527 -12.285 1.00 83.06 123 SER A O 1
ATOM 935 N N . CYS A 1 124 ? -12.744 1.664 -12.086 1.00 84.75 124 CYS A N 1
ATOM 936 C CA . CYS A 1 124 ? -12.950 2.889 -12.859 1.00 84.75 124 CYS A CA 1
ATOM 937 C C . CYS A 1 124 ? -13.067 4.108 -11.928 1.00 84.75 124 CYS A C 1
ATOM 939 O O . CYS A 1 124 ? -13.856 5.013 -12.157 1.00 84.75 124 CYS A O 1
ATOM 941 N N . CYS A 1 125 ? -12.385 4.101 -10.782 1.00 84.12 125 CYS A N 1
ATOM 942 C CA . CYS A 1 125 ? -12.519 5.186 -9.820 1.00 84.12 125 CYS A CA 1
ATOM 943 C C . CYS A 1 125 ? -11.793 6.464 -10.278 1.00 84.12 125 CYS A C 1
ATOM 945 O O . CYS A 1 125 ? -10.588 6.598 -10.081 1.00 84.12 125 CYS A O 1
ATOM 947 N N . ASP A 1 126 ? -12.570 7.454 -10.719 1.00 84.38 126 ASP A N 1
ATOM 948 C CA . ASP A 1 126 ? -12.091 8.757 -11.220 1.00 84.38 126 ASP A CA 1
ATOM 949 C C . ASP A 1 126 ? -11.310 9.646 -10.244 1.00 84.38 126 ASP A C 1
ATOM 951 O O . ASP A 1 126 ? -10.769 10.682 -10.626 1.00 84.38 126 ASP A O 1
ATOM 955 N N . THR A 1 127 ? -11.318 9.343 -8.950 1.00 81.38 127 THR A N 1
ATOM 956 C CA . THR A 1 127 ? -10.821 10.290 -7.934 1.00 81.38 127 THR A CA 1
ATOM 957 C C . THR A 1 127 ? -9.474 9.900 -7.345 1.00 81.38 127 THR A C 1
ATOM 959 O O . THR A 1 127 ? -8.892 10.664 -6.581 1.00 81.38 127 THR A O 1
ATOM 962 N N . THR A 1 128 ? -9.025 8.672 -7.586 1.00 78.06 128 THR A N 1
ATOM 963 C CA . THR A 1 128 ? -7.919 8.073 -6.826 1.00 78.06 128 THR A CA 1
ATOM 964 C C . THR A 1 128 ? -6.587 8.111 -7.558 1.00 78.06 128 THR A C 1
ATOM 966 O O . THR A 1 128 ? -5.567 8.048 -6.872 1.00 78.06 128 THR A O 1
ATOM 969 N N . ASN A 1 129 ? -6.576 8.269 -8.888 1.00 74.81 129 ASN A N 1
ATOM 970 C CA . ASN A 1 129 ? -5.359 8.375 -9.700 1.00 74.81 129 ASN A CA 1
ATOM 971 C C . ASN A 1 129 ? -5.262 9.715 -10.448 1.00 74.81 129 ASN A C 1
ATOM 973 O O . ASN A 1 129 ? -5.621 9.804 -11.612 1.00 74.81 129 ASN A O 1
ATOM 977 N N . PRO A 1 130 ? -4.723 10.775 -9.838 1.00 67.75 130 PRO A N 1
ATOM 978 C CA . PRO A 1 130 ? -4.647 12.079 -10.494 1.00 67.75 130 PRO A CA 1
ATOM 979 C C . PRO A 1 130 ? -3.557 12.183 -11.587 1.00 67.75 130 PRO A C 1
ATOM 981 O O . PRO A 1 130 ? -3.279 13.296 -12.038 1.00 67.75 130 PRO A O 1
ATOM 984 N N . SER A 1 131 ? -2.880 11.089 -11.975 1.00 70.62 131 SER A N 1
ATOM 985 C CA . SER A 1 131 ? -1.799 11.136 -12.973 1.00 70.62 131 SER A CA 1
ATOM 986 C C . SER A 1 131 ? -2.360 11.324 -14.380 1.00 70.62 131 SER A C 1
ATOM 988 O O . SER A 1 131 ? -3.000 10.436 -14.941 1.00 70.62 131 SER A O 1
ATOM 990 N N . ARG A 1 132 ? -2.023 12.473 -14.974 1.00 69.75 132 ARG A N 1
ATOM 991 C CA . ARG A 1 132 ? -2.295 12.753 -16.388 1.00 69.75 132 ARG A CA 1
ATOM 992 C C . ARG A 1 132 ? -1.539 11.811 -17.317 1.00 69.75 132 ARG A C 1
ATOM 994 O O . ARG A 1 132 ? -2.073 11.450 -18.351 1.00 69.75 132 ARG A O 1
ATOM 1001 N N . GLU A 1 133 ? -0.329 11.377 -16.950 1.00 72.00 133 GLU A N 1
ATOM 1002 C CA . GLU A 1 133 ? 0.414 10.418 -17.778 1.00 72.00 133 GLU A CA 1
ATOM 1003 C C . GLU A 1 133 ? -0.311 9.068 -17.860 1.00 72.00 133 GLU A C 1
ATOM 1005 O O . GLU A 1 133 ? -0.363 8.445 -18.919 1.00 72.00 133 GLU A O 1
ATOM 1010 N N . MET A 1 134 ? -0.893 8.619 -16.744 1.00 70.19 134 MET A N 1
ATOM 1011 C CA . MET A 1 134 ? -1.683 7.389 -16.704 1.00 70.19 134 MET A CA 1
ATOM 1012 C C . MET A 1 134 ? -3.006 7.541 -17.459 1.00 70.19 134 MET A C 1
ATOM 1014 O O . MET A 1 134 ? -3.417 6.606 -18.142 1.00 70.19 134 MET A O 1
ATOM 1018 N N . GLU A 1 135 ? -3.644 8.708 -1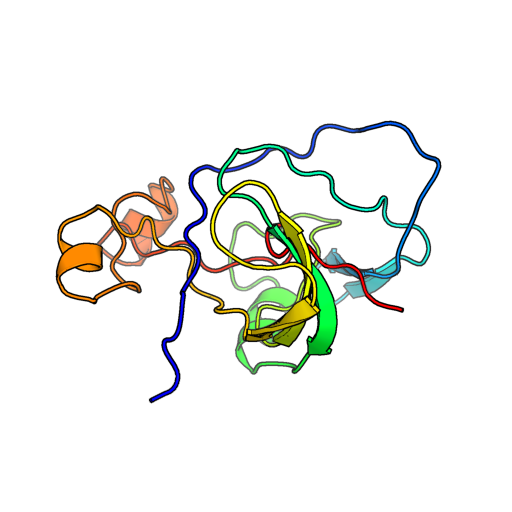7.373 1.00 72.25 135 GLU A N 1
ATOM 1019 C CA . GLU A 1 135 ? -4.838 9.043 -18.156 1.00 72.25 135 GLU A CA 1
ATOM 1020 C C . GLU A 1 135 ? -4.540 9.044 -19.664 1.00 72.25 135 GLU A C 1
ATOM 1022 O O . GLU A 1 135 ? -5.266 8.416 -20.427 1.00 72.25 135 GLU A O 1
ATOM 1027 N N . ASP A 1 136 ? -3.427 9.640 -20.101 1.00 72.88 136 ASP A N 1
ATOM 1028 C CA . ASP A 1 136 ? -3.008 9.637 -21.509 1.00 72.88 136 ASP A CA 1
ATOM 1029 C C . ASP A 1 136 ? -2.717 8.216 -22.026 1.00 72.88 136 ASP A C 1
ATOM 1031 O O . ASP A 1 136 ? -2.985 7.898 -23.188 1.00 72.88 136 ASP A O 1
ATOM 1035 N N . MET A 1 137 ? -2.169 7.343 -21.173 1.00 71.12 137 MET A N 1
ATOM 1036 C CA . MET A 1 137 ? -1.818 5.971 -21.545 1.00 71.12 137 MET A CA 1
ATOM 1037 C C . MET A 1 137 ? -3.028 5.025 -21.577 1.00 71.12 137 MET A C 1
ATOM 1039 O O . MET A 1 137 ? -3.058 4.108 -22.401 1.00 71.12 137 MET A O 1
ATOM 1043 N N . TYR A 1 138 ? -4.011 5.229 -20.694 1.00 70.19 138 TYR A N 1
ATOM 1044 C CA . TYR A 1 138 ? -5.130 4.300 -20.489 1.00 70.19 138 TYR A CA 1
ATOM 1045 C C . TYR A 1 138 ? -6.523 4.868 -20.818 1.00 70.19 138 TYR A C 1
ATOM 1047 O O . TYR A 1 138 ? -7.492 4.112 -20.815 1.00 70.19 138 TYR A O 1
ATOM 1055 N N . GLY A 1 139 ? -6.633 6.150 -21.170 1.00 63.16 139 GLY A N 1
ATOM 1056 C CA . GLY A 1 139 ? -7.824 6.798 -21.735 1.00 63.16 139 GLY A CA 1
ATOM 1057 C C . GLY A 1 139 ? -8.844 7.357 -20.734 1.00 63.16 139 GLY A C 1
ATOM 1058 O O . GLY A 1 139 ? -9.637 8.215 -21.111 1.00 63.16 139 GLY A O 1
ATOM 1059 N N . GLU A 1 140 ? -8.826 6.912 -19.479 1.00 63.25 140 GLU A N 1
ATOM 1060 C CA . GLU A 1 140 ? -9.642 7.427 -18.368 1.00 63.25 140 GLU A CA 1
ATOM 1061 C C . GLU A 1 140 ? -8.790 7.457 -17.095 1.00 63.25 140 GLU A C 1
ATOM 1063 O O . GLU A 1 140 ? -7.752 6.801 -17.062 1.00 63.25 140 GLU A O 1
ATOM 1068 N N . CYS A 1 141 ? -9.224 8.181 -16.056 1.00 63.16 141 CYS A N 1
ATOM 1069 C CA . CYS A 1 141 ? -8.598 8.225 -14.730 1.00 63.16 141 CYS A CA 1
ATOM 1070 C C . CYS A 1 141 ? -8.858 6.891 -13.992 1.00 63.16 141 CYS A C 1
ATOM 1072 O O . CYS A 1 141 ? -9.867 6.754 -13.292 1.00 63.16 141 CYS A O 1
ATOM 1074 N N . PRO A 1 142 ? -8.009 5.860 -14.165 1.00 63.94 142 PRO A N 1
ATOM 1075 C CA . PRO A 1 142 ? -8.294 4.539 -13.635 1.00 63.94 142 PRO A CA 1
ATOM 1076 C C . PRO A 1 142 ? -8.052 4.554 -12.129 1.00 63.94 142 PRO A C 1
ATOM 1078 O O . PRO A 1 142 ? -7.255 5.340 -11.628 1.00 63.94 142 PRO A O 1
ATOM 1081 N N . ALA A 1 143 ? -8.680 3.662 -11.372 1.00 63.94 143 ALA A N 1
ATOM 1082 C CA . ALA A 1 143 ? -8.341 3.531 -9.960 1.00 63.94 143 ALA A CA 1
ATOM 1083 C C . ALA A 1 143 ? -6.826 3.318 -9.766 1.00 63.94 143 ALA A C 1
ATOM 1085 O O . ALA A 1 143 ? -6.184 2.622 -10.556 1.00 63.94 143 ALA A O 1
ATOM 1086 N N . THR A 1 144 ? -6.242 3.896 -8.712 1.00 63.47 144 THR A N 1
ATOM 1087 C CA . THR A 1 144 ? -4.807 3.703 -8.454 1.00 63.47 144 THR A CA 1
ATOM 1088 C C . THR A 1 144 ? -4.575 2.267 -8.012 1.00 63.47 144 THR A C 1
ATOM 1090 O O . THR A 1 144 ? -5.181 1.808 -7.039 1.00 63.47 144 THR A O 1
ATOM 1093 N N . ALA A 1 145 ? -3.689 1.567 -8.718 1.00 56.16 145 ALA A N 1
ATOM 1094 C CA . ALA A 1 145 ? -3.155 0.296 -8.262 1.00 56.16 145 ALA A CA 1
ATOM 1095 C C . ALA A 1 145 ? -2.070 0.562 -7.212 1.00 56.16 145 ALA A C 1
ATOM 1097 O O . ALA A 1 145 ? -1.189 1.392 -7.425 1.00 56.16 145 ALA A O 1
ATOM 1098 N N . LEU A 1 146 ? -2.139 -0.125 -6.075 1.00 51.41 146 LEU A N 1
ATOM 1099 C CA . LEU A 1 146 ? -1.121 -0.055 -5.028 1.00 51.41 146 LEU A CA 1
ATOM 1100 C C . LEU A 1 146 ? 0.257 -0.512 -5.551 1.00 51.41 146 LEU A C 1
ATOM 1102 O O . LEU A 1 146 ? 0.417 -1.702 -5.826 1.00 51.41 146 LEU A O 1
ATOM 1106 N N . PRO A 1 147 ? 1.310 0.324 -5.527 1.00 43.88 147 PRO A N 1
ATOM 1107 C CA . PRO A 1 147 ? 2.546 -0.121 -4.907 1.00 43.88 147 PRO A CA 1
ATOM 1108 C C . PRO A 1 147 ? 2.247 -0.296 -3.408 1.00 43.88 147 PRO A C 1
ATOM 1110 O O . PRO A 1 147 ? 1.515 0.492 -2.804 1.00 43.88 147 PRO A O 1
ATOM 1113 N N . ALA A 1 148 ? 2.760 -1.344 -2.775 1.00 36.66 148 ALA A N 1
ATOM 1114 C CA . ALA A 1 148 ? 2.422 -1.706 -1.393 1.00 36.66 148 ALA A CA 1
ATOM 1115 C C . ALA A 1 148 ? 2.862 -0.690 -0.326 1.00 36.66 148 ALA A C 1
ATOM 1117 O O . ALA A 1 148 ? 2.707 -0.934 0.866 1.00 36.66 148 ALA A O 1
ATOM 1118 N N . SER A 1 149 ? 3.382 0.467 -0.731 1.00 34.31 149 SER A N 1
ATOM 1119 C CA . SER A 1 149 ? 3.636 1.608 0.139 1.00 34.31 149 SER A CA 1
ATOM 1120 C C . SER A 1 149 ? 2.363 2.186 0.781 1.00 34.31 149 SER A C 1
ATOM 1122 O O . SER A 1 149 ? 2.483 2.865 1.802 1.00 34.31 149 SER A O 1
ATOM 1124 N N . LEU A 1 150 ? 1.164 1.902 0.240 1.00 38.59 150 LEU A N 1
ATOM 1125 C CA . LEU A 1 150 ? -0.125 2.354 0.800 1.00 38.59 150 LEU A CA 1
ATOM 1126 C C . LEU A 1 150 ? -0.961 1.259 1.482 1.00 38.59 150 LEU A C 1
ATOM 1128 O O . LEU A 1 150 ? -1.908 1.578 2.204 1.00 38.59 150 LEU A O 1
ATOM 1132 N N . ALA A 1 151 ? -0.637 -0.021 1.281 1.00 39.22 151 ALA A N 1
ATOM 1133 C CA . ALA A 1 151 ? -1.179 -1.063 2.138 1.00 39.22 151 ALA A CA 1
ATOM 1134 C C . ALA A 1 151 ? -0.391 -0.968 3.434 1.00 39.22 151 ALA A C 1
ATOM 1136 O O . ALA A 1 151 ? 0.828 -1.112 3.438 1.00 39.22 151 ALA A O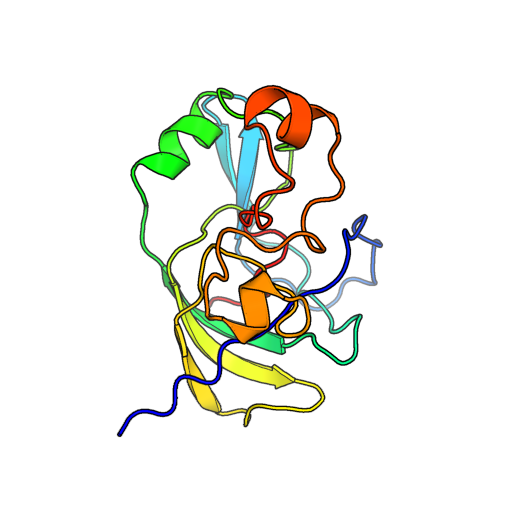 1
ATOM 1137 N N . ILE A 1 152 ? -1.059 -0.654 4.534 1.00 47.84 152 ILE A N 1
ATOM 1138 C CA . ILE A 1 152 ? -0.385 -0.603 5.816 1.00 47.84 152 ILE A CA 1
ATOM 1139 C C . ILE A 1 152 ? -0.011 -2.034 6.198 1.00 47.84 152 ILE A C 1
ATOM 1141 O O . ILE A 1 152 ? -0.802 -2.787 6.761 1.00 47.84 152 ILE A O 1
ATOM 1145 N N . LEU A 1 153 ? 1.211 -2.385 5.826 1.00 35.94 153 LEU A N 1
ATOM 1146 C CA . LEU A 1 153 ? 1.878 -3.624 6.139 1.00 35.94 153 LEU A CA 1
ATOM 1147 C C . LEU A 1 153 ? 2.369 -3.512 7.575 1.00 35.94 153 LEU A C 1
ATOM 1149 O O . LEU A 1 153 ? 3.055 -2.564 7.929 1.00 35.94 153 LEU A O 1
ATOM 1153 N N . THR A 1 154 ? 2.035 -4.487 8.401 1.00 29.81 154 THR A N 1
ATOM 1154 C CA . THR A 1 154 ? 2.893 -4.922 9.501 1.00 29.81 154 THR A CA 1
ATOM 1155 C C . THR A 1 154 ? 2.934 -6.439 9.406 1.00 29.81 154 THR A C 1
ATOM 1157 O O . THR A 1 154 ? 1.890 -7.078 9.414 1.00 29.81 154 THR A O 1
ATOM 1160 N N . SER A 1 155 ? 4.100 -7.056 9.237 1.00 31.45 155 SER A N 1
ATOM 1161 C CA . SER A 1 155 ? 4.214 -8.518 9.291 1.00 31.45 155 SER A CA 1
ATOM 1162 C C . SER A 1 155 ? 5.378 -8.930 10.176 1.00 31.45 155 SER A C 1
ATOM 1164 O O . SER A 1 155 ? 6.491 -8.457 9.951 1.00 31.45 155 SER A O 1
ATOM 1166 N N . LEU A 1 156 ? 5.058 -9.838 11.107 1.00 35.12 156 LEU A N 1
ATOM 1167 C CA . LEU A 1 156 ? 5.918 -10.765 11.860 1.00 35.12 156 LEU A CA 1
ATOM 1168 C C . LEU A 1 156 ? 7.235 -10.205 12.405 1.00 35.12 156 LEU A C 1
ATOM 1170 O O . LEU A 1 156 ? 8.229 -10.197 11.634 1.00 35.12 156 LEU A O 1
#

Radius of gyration: 15.64 Å; chains: 1; bounding box: 40×27×40 Å